Protein AF-A0A517YF59-F1 (afdb_monomer)

Nearest PDB structures (foldseek):
  2cp2-assembly1_A  TM=5.820E-01  e=1.078E+00  Homo sapiens
  6bu6-assembly4_D  TM=3.571E-01  e=5.166E+00  Homo sapiens

Foldseek 3Di:
DDDDLQDDDPDDFAEDDDDQQDWDQALLPGTFGFHAWAPFQHTFTWTDDPPDIGTRHDDRNVVCLAAAGLNNNCRGRVDDSVNSVSSCVSVVHDDHNNNVVNVVVD

Sequence (106 aa):
MPVDPTKLRFGPYQSPCFKIGQKVDCEARGEVTIFRISDGRIPWPVGKKGSALSLVLTGDLARSVRQEAVPAIKHWWGVGTSAVWKWRRALGVEDTEGNRLIRVEH

Secondary structure (DSSP, 8-state):
----TTS--S----PPP--TT-EEEETTTEEEEEEEE--SSS--EEEEETTEEEE---HHHHHHHHHS-HHHHHHHH---HHHHHHHHHHTT-S--HHHHHHHHT-

Mean predicted aligned error: 6.02 Å

Radius of gyration: 13.82 Å; Cα contacts (8 Å, |Δi|>4): 179; chains: 1; bounding box: 36×26×39 Å

pLDDT: mean 83.08, std 7.55, range [50.62, 90.81]

Organism: NCBI:txid2528021

Solvent-accessible surface area (backbone atoms only — not comparable to full-atom values): 6128 Å² total; per-residue (Å²): 125,90,77,66,60,55,59,77,84,89,63,90,74,64,67,76,94,81,55,77,70,40,74,43,70,14,74,67,72,43,73,23,32,24,68,47,70,40,93,17,82,48,54,37,54,22,18,35,53,89,91,48,74,44,74,50,38,41,72,48,57,44,54,41,64,57,39,43,22,70,57,16,52,28,63,38,50,61,45,57,70,70,56,53,52,53,44,23,60,52,70,71,45,88,75,28,63,36,46,49,54,58,58,75,68,104

Structure (mmCIF, N/CA/C/O backbone):
data_AF-A0A517YF59-F1
#
_entry.id   AF-A0A517YF59-F1
#
loop_
_atom_site.group_PDB
_atom_site.id
_atom_site.type_symbol
_atom_site.label_atom_id
_atom_site.label_alt_id
_atom_site.label_comp_id
_atom_site.label_asym_id
_atom_site.label_entity_id
_atom_site.label_seq_id
_atom_site.pdbx_PDB_ins_code
_atom_site.Cartn_x
_atom_site.Cartn_y
_atom_site.Cartn_z
_atom_site.occupancy
_atom_site.B_iso_or_equiv
_atom_site.auth_seq_id
_atom_site.auth_comp_id
_atom_site.auth_asym_id
_atom_site.auth_atom_id
_atom_site.pdbx_PDB_model_num
ATOM 1 N N . MET A 1 1 ? 20.453 3.368 -23.413 1.00 51.97 1 MET A N 1
ATOM 2 C CA . MET A 1 1 ? 19.811 4.516 -22.730 1.00 51.97 1 MET A CA 1
ATOM 3 C C . MET A 1 1 ? 19.682 4.136 -21.262 1.00 51.97 1 MET A C 1
ATOM 5 O O . MET A 1 1 ? 19.418 2.964 -21.031 1.00 51.97 1 MET A O 1
ATOM 9 N N . PRO A 1 2 ? 19.933 5.022 -20.282 1.00 59.50 2 PRO A N 1
ATOM 10 C CA . PRO A 1 2 ? 19.741 4.661 -18.881 1.00 59.50 2 PRO A CA 1
ATOM 11 C C . PRO A 1 2 ? 18.263 4.343 -18.647 1.00 59.50 2 PRO A C 1
ATOM 13 O O . PRO A 1 2 ? 17.385 5.104 -19.045 1.00 59.50 2 PRO A O 1
ATOM 16 N N . VAL A 1 3 ? 18.000 3.185 -18.057 1.00 68.25 3 VAL A N 1
ATOM 17 C CA . VAL A 1 3 ? 16.645 2.731 -17.753 1.00 68.25 3 VAL A CA 1
ATOM 18 C C . VAL A 1 3 ? 16.168 3.523 -16.549 1.00 68.25 3 VAL A C 1
ATOM 20 O O . VAL A 1 3 ? 16.863 3.567 -15.538 1.00 68.25 3 VAL A O 1
ATOM 23 N N . ASP A 1 4 ? 15.003 4.158 -16.624 1.00 78.50 4 ASP A N 1
ATOM 24 C CA . ASP A 1 4 ? 14.415 4.824 -15.463 1.00 78.50 4 ASP A CA 1
ATOM 25 C C . ASP A 1 4 ? 13.653 3.782 -14.627 1.00 78.50 4 ASP A C 1
ATOM 27 O O . ASP A 1 4 ? 12.542 3.378 -14.997 1.00 78.50 4 ASP A O 1
ATOM 31 N N . PRO A 1 5 ? 14.186 3.314 -13.481 1.00 79.06 5 PRO A N 1
ATOM 32 C CA . PRO A 1 5 ? 13.516 2.291 -12.680 1.00 79.06 5 PRO A CA 1
ATOM 33 C C . PRO A 1 5 ? 12.257 2.832 -11.982 1.00 79.06 5 PRO A C 1
ATOM 35 O O . PRO A 1 5 ? 11.456 2.061 -11.457 1.00 79.06 5 PRO A O 1
ATOM 38 N N . THR A 1 6 ? 12.081 4.156 -11.949 1.00 81.69 6 THR A N 1
ATOM 39 C CA . THR A 1 6 ? 10.952 4.844 -11.314 1.00 81.69 6 THR A CA 1
ATOM 40 C C . THR A 1 6 ? 9.795 5.131 -12.272 1.00 81.69 6 THR A C 1
ATOM 42 O O . THR A 1 6 ? 8.736 5.581 -11.829 1.00 81.69 6 THR A O 1
ATOM 45 N N . LYS A 1 7 ? 9.973 4.889 -13.575 1.00 83.62 7 LYS A N 1
ATOM 46 C CA . LYS A 1 7 ? 8.953 5.137 -14.595 1.00 83.62 7 LYS A CA 1
ATOM 47 C C . LYS A 1 7 ? 7.868 4.060 -14.539 1.00 83.62 7 LYS A C 1
ATOM 49 O O . LYS A 1 7 ? 8.182 2.872 -14.579 1.00 83.62 7 LYS A O 1
ATOM 54 N N . LEU A 1 8 ? 6.605 4.492 -14.477 1.00 82.94 8 LEU A N 1
ATOM 55 C CA . LEU A 1 8 ? 5.444 3.603 -14.584 1.00 82.94 8 LEU A CA 1
ATOM 56 C C . LEU A 1 8 ? 5.322 3.118 -16.028 1.00 82.94 8 LEU A C 1
ATOM 58 O O . LEU A 1 8 ? 5.378 3.929 -16.956 1.00 82.94 8 LEU A O 1
ATOM 62 N N . ARG A 1 9 ? 5.180 1.806 -16.218 1.00 80.94 9 ARG A N 1
ATOM 63 C CA . ARG A 1 9 ? 5.161 1.168 -17.545 1.00 80.94 9 ARG A CA 1
ATOM 64 C C . ARG A 1 9 ? 3.772 0.654 -17.938 1.00 80.94 9 ARG A C 1
ATOM 66 O O . ARG A 1 9 ? 3.484 0.581 -19.126 1.00 80.94 9 ARG A O 1
ATOM 73 N N . PHE A 1 10 ? 2.907 0.347 -16.972 1.00 79.50 10 PHE A N 1
ATOM 74 C CA . PHE A 1 10 ? 1.644 -0.370 -17.190 1.00 79.50 10 PHE A CA 1
ATOM 75 C C . PHE A 1 10 ? 0.382 0.487 -17.045 1.00 79.50 10 PHE A C 1
ATOM 77 O O . PHE A 1 10 ? -0.721 -0.014 -17.260 1.00 79.50 10 PHE A O 1
ATOM 84 N N . GLY A 1 11 ? 0.502 1.780 -16.741 1.00 67.94 11 GLY A N 1
ATOM 85 C CA . GLY A 1 11 ? -0.612 2.701 -16.955 1.00 67.94 11 GLY A CA 1
ATOM 86 C C . GLY A 1 11 ? -0.597 3.968 -16.108 1.00 67.94 11 GLY A C 1
ATOM 87 O O . GLY A 1 11 ? 0.252 4.140 -15.230 1.00 67.94 11 GLY A O 1
ATOM 88 N N . PRO A 1 12 ? -1.569 4.863 -16.352 1.00 78.31 12 PRO A N 1
ATOM 89 C CA . PRO A 1 12 ? -1.961 5.848 -15.364 1.00 78.31 12 PRO A CA 1
ATOM 90 C C . PRO A 1 12 ? -2.695 5.131 -14.225 1.00 78.31 12 PRO A C 1
ATOM 92 O O . PRO A 1 12 ? -3.651 4.389 -14.449 1.00 78.31 12 PRO A O 1
ATOM 95 N N . TYR A 1 13 ? -2.247 5.355 -12.995 1.00 83.38 13 TYR A N 1
ATOM 96 C CA . TYR A 1 13 ? -2.918 4.854 -11.801 1.00 83.38 13 TYR A CA 1
ATOM 97 C C . TYR A 1 13 ? -3.721 5.985 -11.183 1.00 83.38 13 TYR A C 1
ATOM 99 O O . TYR A 1 13 ? -3.178 7.059 -10.919 1.00 83.38 13 TYR A O 1
ATOM 107 N N . GLN A 1 14 ? -5.010 5.747 -10.953 1.00 78.94 14 GLN A N 1
ATOM 108 C CA . GLN A 1 14 ? -5.893 6.735 -10.352 1.00 78.94 14 GLN A CA 1
ATOM 109 C C . GLN A 1 14 ? -6.238 6.356 -8.921 1.00 78.94 14 GLN A C 1
ATOM 111 O O . GLN A 1 14 ? -6.492 5.199 -8.589 1.00 78.94 14 GLN A O 1
ATOM 116 N N . SER A 1 15 ? -6.248 7.368 -8.063 1.00 77.19 15 SER A N 1
ATOM 117 C CA . SER A 1 15 ? -6.720 7.242 -6.695 1.00 77.19 15 SER A CA 1
ATOM 118 C C . SER A 1 15 ? -8.219 6.920 -6.708 1.00 77.19 15 SER A C 1
ATOM 120 O O . SER A 1 15 ? -8.982 7.670 -7.321 1.00 77.19 15 SER A O 1
ATOM 122 N N . PRO A 1 16 ? -8.674 5.843 -6.045 1.00 77.56 16 PRO A N 1
ATOM 123 C CA . PRO A 1 16 ? -10.094 5.538 -5.956 1.00 77.56 16 PRO A CA 1
ATOM 124 C C . PRO A 1 16 ? -10.827 6.644 -5.191 1.00 77.56 16 PRO A C 1
ATOM 126 O O . PRO A 1 16 ? -10.232 7.352 -4.380 1.00 77.56 16 PRO A O 1
ATOM 129 N N . CYS A 1 17 ? -12.133 6.787 -5.404 1.00 77.88 17 CYS A N 1
ATOM 130 C CA . CYS A 1 17 ? -12.950 7.657 -4.563 1.00 77.88 17 CYS A CA 1
ATOM 131 C C . CYS A 1 17 ? -13.167 6.990 -3.199 1.00 77.88 17 CYS A C 1
ATOM 133 O O . CYS A 1 17 ? -13.747 5.909 -3.118 1.00 77.88 17 CYS A O 1
ATOM 135 N N . PHE A 1 18 ? -12.729 7.636 -2.120 1.00 80.88 18 PHE A N 1
ATOM 136 C CA . PHE A 1 18 ? -12.913 7.142 -0.756 1.00 80.88 18 PHE A CA 1
ATOM 137 C C . PHE A 1 18 ? -13.264 8.269 0.213 1.00 80.88 18 PHE A C 1
ATOM 139 O O . PHE A 1 18 ? -12.945 9.436 -0.015 1.00 80.88 18 PHE A O 1
ATOM 146 N N . LYS A 1 19 ? -13.899 7.904 1.331 1.00 82.69 19 LYS A N 1
ATOM 147 C CA . LYS A 1 19 ? -14.187 8.816 2.443 1.00 82.69 19 LYS A CA 1
ATOM 148 C C . LYS A 1 19 ? -13.328 8.471 3.655 1.00 82.69 19 LYS A C 1
ATOM 150 O O . LYS A 1 19 ? -13.133 7.301 3.982 1.00 82.69 19 LYS A O 1
ATOM 155 N N . ILE A 1 20 ? -12.829 9.492 4.347 1.00 86.81 20 ILE A N 1
ATOM 156 C CA . ILE A 1 20 ? -12.158 9.305 5.639 1.00 86.81 20 ILE A CA 1
ATOM 157 C C . ILE A 1 20 ? -13.189 8.756 6.638 1.00 86.81 20 ILE A C 1
ATOM 159 O O . ILE A 1 20 ? -14.317 9.238 6.696 1.00 86.81 20 ILE A O 1
ATOM 163 N N . GLY A 1 21 ? -12.820 7.716 7.385 1.00 85.75 21 GLY A N 1
ATOM 164 C CA . GLY A 1 21 ? -13.698 6.968 8.288 1.00 85.75 21 GLY A CA 1
ATOM 165 C C . GLY A 1 21 ? -14.420 5.782 7.640 1.00 85.75 21 GLY A C 1
ATOM 166 O O . GLY A 1 21 ? -15.002 4.967 8.353 1.00 85.75 21 GLY A O 1
ATOM 167 N N . GLN A 1 22 ? -14.357 5.630 6.313 1.00 88.25 22 GLN A N 1
ATOM 168 C CA . GLN A 1 22 ? -14.943 4.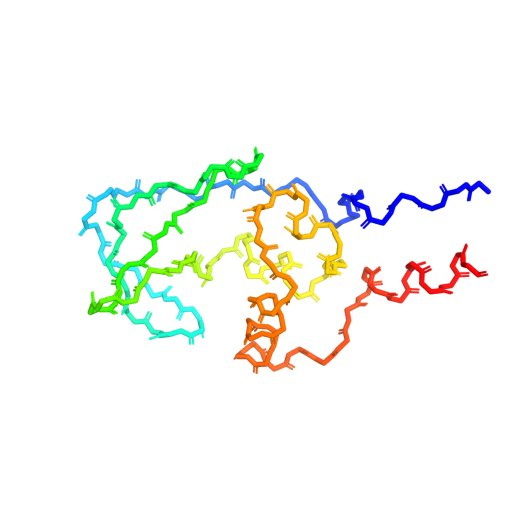482 5.625 1.00 88.25 22 GLN A CA 1
ATOM 169 C C . GLN A 1 22 ? -14.122 3.214 5.881 1.00 88.25 22 GLN A C 1
ATOM 171 O O . GLN A 1 22 ? -12.890 3.233 5.832 1.00 88.25 22 GLN A O 1
ATOM 176 N N . LYS A 1 23 ? -14.813 2.099 6.118 1.00 87.75 23 LYS A N 1
ATOM 177 C CA . LYS A 1 23 ? -14.206 0.769 6.139 1.00 87.75 23 LYS A CA 1
ATOM 178 C C . LYS A 1 23 ? -14.059 0.259 4.713 1.00 87.75 23 LYS A C 1
ATOM 180 O O . LYS A 1 23 ? -15.018 0.279 3.944 1.00 87.75 23 LYS A O 1
ATOM 185 N N . VAL A 1 24 ? -12.857 -0.172 4.368 1.00 87.19 24 VAL A N 1
ATOM 186 C CA . VAL A 1 24 ? -12.534 -0.749 3.065 1.00 87.19 24 VAL A CA 1
ATOM 187 C C . VAL A 1 24 ? -11.798 -2.057 3.266 1.00 87.19 24 VAL A C 1
ATOM 189 O O . VAL A 1 24 ? -11.044 -2.213 4.229 1.00 87.19 24 VAL A O 1
ATOM 192 N N . ASP A 1 25 ? -12.016 -2.994 2.355 1.00 84.25 25 ASP A N 1
ATOM 193 C CA . ASP A 1 25 ? -11.259 -4.233 2.350 1.00 84.25 25 ASP A CA 1
ATOM 194 C C . ASP A 1 25 ? -9.885 -3.998 1.708 1.00 84.25 25 ASP A C 1
ATOM 196 O O . ASP A 1 25 ? -9.764 -3.453 0.609 1.00 84.25 25 ASP A O 1
ATOM 200 N N . CYS A 1 26 ? -8.837 -4.332 2.453 1.00 83.56 26 CYS A N 1
ATOM 201 C CA . CYS A 1 26 ? -7.455 -4.282 2.009 1.00 83.56 26 CYS A CA 1
ATOM 202 C C . CYS A 1 26 ? -7.008 -5.701 1.682 1.00 83.56 26 CYS A C 1
ATOM 204 O O . CYS A 1 26 ? -6.907 -6.523 2.590 1.00 83.56 26 CYS A O 1
ATOM 206 N N . GLU A 1 27 ? -6.604 -5.964 0.441 1.00 82.12 27 GLU A N 1
ATOM 207 C CA . GLU A 1 27 ? -6.195 -7.309 0.004 1.00 82.12 27 GLU A CA 1
ATOM 208 C C . GLU A 1 27 ? -5.062 -7.904 0.864 1.00 82.12 27 GLU A C 1
ATOM 210 O O . GLU A 1 27 ? -4.946 -9.116 1.001 1.00 82.12 27 GLU A O 1
ATOM 215 N N . ALA A 1 28 ? -4.239 -7.064 1.503 1.00 79.44 28 ALA A N 1
ATOM 216 C CA . ALA A 1 28 ? -3.165 -7.527 2.382 1.00 79.44 28 ALA A CA 1
ATOM 217 C C . ALA A 1 28 ? -3.555 -7.727 3.856 1.00 79.44 28 ALA A C 1
ATOM 219 O O . ALA A 1 28 ? -2.799 -8.355 4.599 1.00 79.44 28 ALA A O 1
ATOM 220 N N . ARG A 1 29 ? -4.648 -7.121 4.336 1.00 76.38 29 ARG A N 1
ATOM 221 C CA . ARG A 1 29 ? -4.985 -7.081 5.777 1.00 76.38 29 ARG A CA 1
ATOM 222 C C . ARG A 1 29 ? -6.465 -7.312 6.095 1.00 76.38 29 ARG A C 1
ATOM 224 O O . ARG A 1 29 ? -6.800 -7.327 7.283 1.00 76.38 29 ARG A O 1
ATOM 231 N N . GLY A 1 30 ? -7.323 -7.489 5.099 1.00 83.88 30 GLY A N 1
ATOM 232 C CA . GLY A 1 30 ? -8.780 -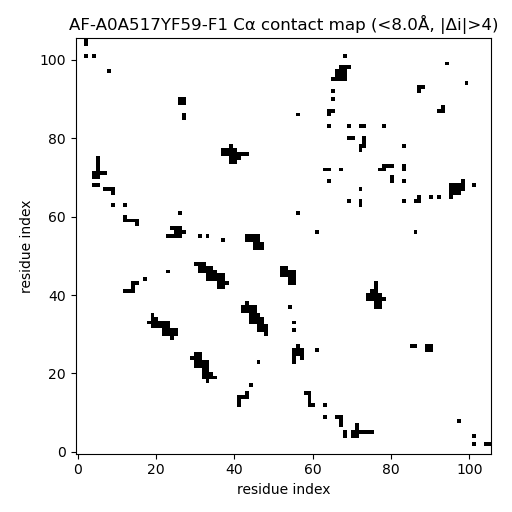7.487 5.225 1.00 83.88 30 GLY A CA 1
ATOM 233 C C . GLY A 1 30 ? -9.328 -6.096 5.552 1.00 83.88 30 GLY A C 1
ATOM 234 O O . GLY A 1 30 ? -8.739 -5.084 5.174 1.00 83.88 30 GLY A O 1
ATOM 235 N N . GLU A 1 31 ? -10.411 -6.035 6.324 1.00 87.00 31 GLU A N 1
ATOM 236 C CA . GLU A 1 31 ? -11.081 -4.781 6.691 1.00 87.00 31 GLU A CA 1
ATOM 237 C C . GLU A 1 31 ? -10.156 -3.794 7.437 1.00 87.00 31 GLU A C 1
ATOM 239 O O . GLU A 1 31 ? -9.592 -4.097 8.498 1.00 87.00 31 GLU A O 1
ATOM 244 N N . VAL A 1 32 ? -10.019 -2.584 6.885 1.00 88.69 32 VAL A N 1
ATOM 245 C CA . VAL A 1 32 ? -9.294 -1.452 7.476 1.00 88.69 32 VAL A CA 1
ATOM 246 C C . VAL A 1 32 ? -10.115 -0.168 7.370 1.00 88.69 32 VAL A C 1
ATOM 248 O O . VAL A 1 32 ? -10.803 0.069 6.379 1.00 88.69 32 VAL A O 1
ATOM 251 N N . THR A 1 33 ? -10.019 0.703 8.374 1.00 90.81 33 THR A N 1
ATOM 252 C CA . THR A 1 33 ? -10.708 2.002 8.353 1.00 90.81 33 THR A CA 1
ATOM 253 C C . THR A 1 33 ? -9.793 3.061 7.760 1.00 90.81 33 THR A C 1
ATOM 255 O O . THR A 1 33 ? -8.675 3.250 8.242 1.00 90.81 33 THR A O 1
ATOM 258 N N . ILE A 1 34 ? -10.246 3.780 6.736 1.00 90.19 34 ILE 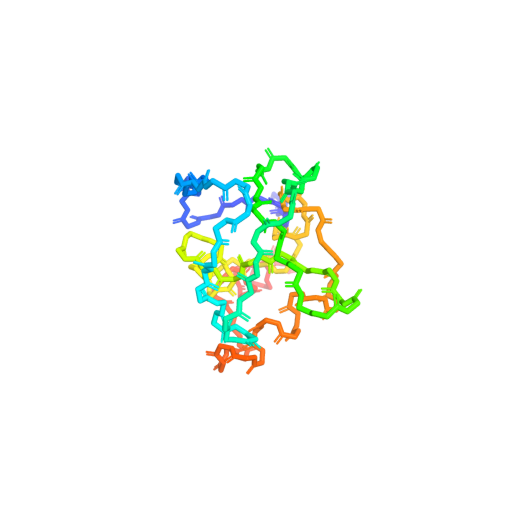A N 1
ATOM 259 C CA . ILE A 1 34 ? -9.478 4.872 6.132 1.00 90.19 34 ILE A CA 1
ATOM 260 C C . ILE A 1 34 ? -9.324 5.995 7.152 1.00 90.19 34 ILE A C 1
ATOM 262 O O . ILE A 1 34 ? -10.307 6.558 7.620 1.00 90.19 34 ILE A O 1
ATOM 266 N N . PHE A 1 35 ? -8.084 6.330 7.491 1.00 88.62 35 PHE A N 1
ATOM 267 C CA . PHE A 1 35 ? -7.774 7.364 8.476 1.00 88.62 35 PHE A CA 1
ATOM 268 C C . PHE A 1 35 ? -7.276 8.654 7.823 1.00 88.62 35 PHE A C 1
ATOM 270 O O . PHE A 1 35 ? -7.673 9.744 8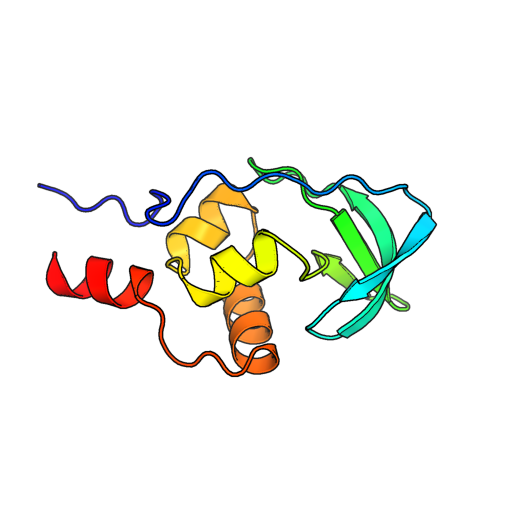.219 1.00 88.62 35 PHE A O 1
ATOM 277 N N . ARG A 1 36 ? -6.404 8.538 6.818 1.00 87.50 36 ARG A N 1
ATOM 278 C CA . ARG A 1 36 ? -5.812 9.684 6.115 1.00 87.50 36 ARG A CA 1
ATOM 279 C C . ARG A 1 36 ? -5.408 9.312 4.697 1.00 87.50 36 ARG A C 1
ATOM 281 O O . ARG A 1 36 ? -5.509 8.154 4.306 1.00 87.50 36 ARG A O 1
ATOM 288 N N . ILE A 1 37 ? -4.885 10.285 3.964 1.00 87.69 37 ILE A N 1
ATOM 289 C CA . ILE A 1 37 ? -4.250 10.089 2.660 1.00 87.69 37 ILE A CA 1
ATOM 290 C C . ILE A 1 37 ? -2.725 10.063 2.853 1.00 87.69 37 ILE A C 1
ATOM 292 O O . ILE A 1 37 ? -2.187 10.707 3.765 1.00 87.69 37 ILE A O 1
ATOM 296 N N . SER A 1 38 ? -2.045 9.245 2.053 1.00 85.94 38 SER A N 1
ATOM 297 C CA . SER A 1 38 ? -0.586 9.190 1.971 1.00 85.94 38 SER A CA 1
ATOM 298 C C . SER A 1 38 ? -0.054 10.415 1.235 1.00 85.94 38 SER A C 1
ATOM 300 O O . SER A 1 38 ? -0.668 10.871 0.277 1.00 85.94 38 SER A O 1
ATOM 302 N N . ASP A 1 39 ? 1.118 10.885 1.645 1.00 79.31 39 ASP A N 1
ATOM 303 C CA . ASP A 1 39 ? 1.827 12.026 1.044 1.00 79.31 39 ASP A CA 1
ATOM 304 C C . ASP A 1 39 ? 2.610 11.645 -0.234 1.00 79.31 39 ASP A C 1
ATOM 306 O O . ASP A 1 39 ? 3.498 12.354 -0.691 1.00 79.31 39 ASP A O 1
ATOM 310 N N . GLY A 1 40 ? 2.332 10.468 -0.804 1.00 81.44 40 GLY A N 1
ATOM 311 C CA . GLY A 1 40 ? 2.948 10.043 -2.058 1.00 81.44 40 GLY A CA 1
ATOM 312 C C . GLY A 1 40 ? 2.524 10.932 -3.229 1.00 81.44 40 GLY A C 1
ATOM 313 O O . GLY A 1 40 ? 1.460 11.548 -3.205 1.00 81.44 40 GLY A O 1
ATOM 314 N N . ARG A 1 41 ? 3.327 10.936 -4.302 1.00 85.31 41 ARG A N 1
ATOM 315 C CA . ARG A 1 41 ? 3.004 11.632 -5.565 1.00 85.31 41 ARG A CA 1
ATOM 316 C C . ARG A 1 41 ? 1.635 11.230 -6.109 1.00 85.31 41 ARG A C 1
ATOM 318 O O . ARG A 1 41 ? 0.945 12.053 -6.700 1.00 85.31 41 ARG A O 1
ATOM 325 N N . ILE A 1 42 ? 1.262 9.966 -5.907 1.00 85.06 42 ILE A N 1
ATOM 326 C CA . ILE A 1 42 ? -0.101 9.483 -6.105 1.00 85.06 42 ILE A CA 1
ATOM 327 C C . ILE A 1 42 ? -0.767 9.413 -4.727 1.00 85.06 42 ILE A C 1
ATOM 329 O O . ILE A 1 42 ? -0.391 8.555 -3.915 1.00 85.06 42 ILE A O 1
ATOM 333 N N . PRO A 1 43 ? -1.753 10.283 -4.443 1.00 84.00 43 PRO A N 1
ATOM 334 C CA . PRO A 1 43 ? -2.436 10.277 -3.162 1.00 84.00 43 PRO A CA 1
ATOM 335 C C . PRO A 1 43 ? -3.184 8.956 -3.001 1.00 84.00 43 PRO A C 1
ATOM 337 O O . PRO A 1 43 ? -3.943 8.544 -3.877 1.00 84.00 43 PRO A O 1
ATOM 340 N N . TRP A 1 44 ? -2.976 8.271 -1.880 1.00 88.50 44 TRP A N 1
ATOM 341 C CA . TRP A 1 44 ? -3.569 6.953 -1.657 1.00 88.50 44 TRP A CA 1
ATOM 342 C C . TRP A 1 44 ? -4.104 6.802 -0.236 1.00 88.50 44 TRP A C 1
ATOM 344 O O . TRP A 1 44 ? -3.458 7.284 0.698 1.00 88.50 44 TRP A O 1
ATOM 354 N N . PRO A 1 45 ? -5.256 6.144 -0.026 1.00 89.00 45 PRO A N 1
ATOM 355 C CA . PRO A 1 45 ? -5.829 6.010 1.302 1.00 89.00 45 PRO A CA 1
ATOM 356 C C . PRO A 1 45 ? -4.922 5.175 2.209 1.00 89.00 45 PRO A C 1
ATOM 358 O O . PRO A 1 45 ? -4.416 4.113 1.837 1.00 89.00 45 PRO A O 1
ATOM 361 N N . VAL A 1 46 ? -4.745 5.657 3.434 1.00 89.62 46 VAL A N 1
ATOM 362 C CA . VAL A 1 46 ? -4.054 4.977 4.527 1.00 89.62 46 VAL A CA 1
ATOM 363 C C . VAL A 1 46 ? -5.106 4.404 5.460 1.00 89.62 46 VAL A C 1
ATOM 365 O O . VAL A 1 46 ? -5.858 5.133 6.112 1.00 89.62 46 VAL A O 1
ATOM 368 N N . GLY A 1 47 ? -5.138 3.079 5.516 1.00 89.12 47 GLY A N 1
ATOM 369 C CA . GLY A 1 47 ? -5.973 2.310 6.415 1.00 89.12 47 GLY A CA 1
ATOM 370 C C . GLY A 1 47 ? -5.319 2.177 7.783 1.00 89.12 47 GLY A C 1
ATOM 371 O O . GLY A 1 47 ? -4.114 1.935 7.910 1.00 89.12 47 GLY A O 1
ATOM 372 N N . LYS A 1 48 ? -6.133 2.307 8.822 1.00 87.12 48 LYS A N 1
ATOM 373 C CA . LYS A 1 48 ? -5.778 2.019 10.205 1.00 87.12 48 LYS A CA 1
ATOM 374 C C . LYS A 1 48 ? -6.453 0.715 10.622 1.00 87.12 48 LYS A C 1
ATOM 376 O O . LYS A 1 48 ? -7.669 0.575 10.497 1.00 87.12 48 LYS A O 1
ATOM 381 N N . LYS A 1 49 ? -5.659 -0.229 11.136 1.00 84.56 49 LYS A N 1
ATOM 382 C CA . LYS A 1 49 ? -6.135 -1.466 11.774 1.00 84.56 49 LYS A CA 1
ATOM 383 C C . LYS A 1 49 ? -5.508 -1.560 13.163 1.00 84.56 49 LYS A C 1
ATOM 385 O O . LYS A 1 49 ? -4.311 -1.820 13.289 1.00 84.56 49 LYS A O 1
ATOM 390 N N . GLY A 1 50 ? -6.295 -1.276 14.200 1.00 83.75 50 GLY A N 1
ATOM 391 C CA . GLY A 1 50 ? -5.778 -1.105 15.562 1.00 83.75 50 GLY A CA 1
ATOM 392 C C . GLY A 1 50 ? -4.776 0.056 15.639 1.00 83.75 50 GLY A C 1
ATOM 393 O O . GLY A 1 50 ? -5.103 1.180 15.261 1.00 83.75 50 GLY A O 1
ATOM 394 N N . SER A 1 51 ? -3.549 -0.218 16.093 1.00 80.88 51 SER A N 1
ATOM 395 C CA . SER A 1 51 ? -2.458 0.774 16.152 1.00 80.88 51 SER A CA 1
ATOM 396 C C . SER A 1 51 ? -1.650 0.878 14.844 1.00 80.88 51 SER A C 1
ATOM 398 O O . SER A 1 51 ? -0.896 1.825 14.637 1.00 80.88 51 SER A O 1
ATOM 400 N N . ALA A 1 52 ? -1.813 -0.072 13.916 1.00 81.38 52 ALA A N 1
ATOM 401 C CA . ALA A 1 52 ? -1.019 -0.114 12.694 1.00 81.38 52 ALA A CA 1
ATOM 402 C C . ALA A 1 52 ? -1.636 0.745 11.576 1.00 81.38 52 ALA A C 1
ATOM 404 O O . ALA A 1 52 ? -2.787 0.544 11.184 1.00 81.38 52 ALA A O 1
ATOM 405 N N . LEU A 1 53 ? -0.830 1.649 11.013 1.00 83.38 53 LEU A N 1
ATOM 406 C CA . LEU A 1 53 ? -1.152 2.474 9.843 1.00 83.38 53 LEU A CA 1
ATOM 407 C C . LEU A 1 53 ? -0.451 1.910 8.606 1.00 83.38 53 LEU A C 1
ATOM 409 O O . LEU A 1 53 ? 0.745 1.613 8.644 1.00 83.38 53 LEU A O 1
ATOM 413 N N . SER A 1 54 ? -1.170 1.715 7.505 1.00 84.50 54 SER A N 1
ATOM 414 C CA . SER A 1 54 ? -0.591 1.260 6.232 1.00 84.50 54 SER A CA 1
ATOM 415 C C . SER A 1 54 ? -1.474 1.665 5.056 1.00 84.50 54 SER A C 1
ATOM 417 O O . SER A 1 54 ? -2.679 1.820 5.225 1.00 84.50 54 SER A O 1
ATOM 419 N N . LEU A 1 55 ? -0.895 1.832 3.863 1.00 87.56 55 LEU A N 1
ATOM 420 C CA . LEU A 1 55 ? -1.698 2.099 2.667 1.00 87.56 55 LEU A CA 1
ATOM 421 C C . LEU A 1 55 ? -2.664 0.935 2.416 1.00 87.56 55 LEU A C 1
ATOM 423 O O . LEU A 1 55 ? -2.306 -0.233 2.594 1.00 87.56 55 LEU A O 1
ATOM 427 N N . VAL A 1 56 ? -3.891 1.278 2.031 1.00 87.50 56 VAL A N 1
ATOM 428 C CA . VAL A 1 56 ? -4.921 0.307 1.668 1.00 87.50 56 VAL A CA 1
ATOM 429 C C . VAL A 1 56 ? -4.566 -0.284 0.312 1.00 87.50 56 VAL A C 1
ATOM 431 O O . VAL A 1 56 ? -4.559 0.426 -0.692 1.00 87.50 56 VAL A O 1
ATOM 434 N N . LEU A 1 57 ? -4.291 -1.583 0.277 1.00 87.25 57 LEU A N 1
ATOM 435 C CA . LEU A 1 57 ? -4.037 -2.312 -0.957 1.00 87.25 57 LEU A CA 1
ATOM 436 C C . LEU A 1 57 ? -5.379 -2.635 -1.623 1.00 87.25 57 LEU A C 1
ATOM 438 O O . LEU A 1 57 ? -6.066 -3.560 -1.204 1.00 87.25 57 LEU A O 1
ATOM 442 N N . THR A 1 58 ? -5.776 -1.812 -2.591 1.00 85.69 58 THR A N 1
ATOM 443 C CA . THR A 1 58 ? -7.038 -1.945 -3.332 1.00 85.69 58 THR A CA 1
ATOM 444 C C . THR A 1 58 ? -6.888 -1.354 -4.737 1.00 85.69 58 THR A C 1
ATOM 446 O O . THR A 1 58 ? -5.971 -0.561 -4.971 1.00 85.69 58 THR A O 1
ATOM 449 N N . GLY A 1 59 ? -7.766 -1.733 -5.669 1.00 85.62 59 GLY A N 1
ATOM 450 C CA . GLY A 1 59 ? -7.884 -1.140 -7.006 1.00 85.62 59 GLY A CA 1
ATOM 451 C C . GLY A 1 59 ? -6.552 -0.994 -7.750 1.00 85.62 59 GLY A C 1
ATOM 452 O O . GLY A 1 59 ? -5.805 -1.957 -7.939 1.00 85.62 59 GLY A O 1
ATOM 453 N N . ASP A 1 60 ? -6.243 0.236 -8.162 1.00 87.31 60 ASP A N 1
ATOM 454 C CA . ASP A 1 60 ? -5.046 0.556 -8.942 1.00 87.31 60 ASP A CA 1
ATOM 455 C C . ASP A 1 60 ? -3.719 0.329 -8.205 1.00 87.31 60 ASP A C 1
ATOM 457 O O . ASP A 1 60 ? -2.738 -0.035 -8.851 1.00 87.31 60 ASP A O 1
ATOM 461 N N . LEU A 1 61 ? -3.662 0.460 -6.872 1.00 87.19 61 LEU A N 1
ATOM 462 C CA . LEU A 1 61 ? -2.437 0.146 -6.124 1.00 87.19 61 LEU A CA 1
ATOM 463 C C . LEU A 1 61 ? -2.165 -1.361 -6.118 1.00 87.19 61 LEU A C 1
ATOM 465 O O . LEU A 1 61 ? -1.024 -1.784 -6.271 1.00 87.19 61 LEU A O 1
ATOM 469 N N . ALA A 1 62 ? -3.192 -2.193 -5.967 1.00 88.19 62 ALA A N 1
ATOM 470 C CA . ALA A 1 62 ? -3.000 -3.637 -6.063 1.00 88.19 62 ALA A CA 1
ATOM 471 C C . ALA A 1 62 ? -2.563 -4.044 -7.476 1.00 88.19 62 ALA A C 1
ATOM 473 O O . ALA A 1 62 ? -1.649 -4.855 -7.645 1.00 88.19 62 ALA A O 1
ATOM 474 N N . ARG A 1 63 ? -3.155 -3.415 -8.500 1.00 87.94 63 ARG A N 1
ATOM 475 C CA . ARG A 1 63 ? -2.762 -3.598 -9.900 1.00 87.94 63 ARG A CA 1
ATOM 476 C C . ARG A 1 63 ? -1.312 -3.181 -10.149 1.00 87.94 63 ARG A C 1
ATOM 478 O O . ARG A 1 63 ? -0.586 -3.925 -10.807 1.00 87.94 63 ARG A O 1
ATOM 485 N N . SER A 1 64 ? -0.875 -2.044 -9.603 1.00 88.88 64 SER A N 1
ATOM 486 C CA . SER A 1 64 ? 0.510 -1.586 -9.739 1.00 88.88 64 SER A CA 1
ATOM 487 C C . SER A 1 64 ? 1.476 -2.542 -9.045 1.00 88.88 64 SER A C 1
ATOM 489 O O . SER A 1 64 ? 2.461 -2.944 -9.648 1.00 88.88 64 SER A O 1
ATOM 491 N N . VAL A 1 65 ? 1.166 -3.036 -7.844 1.00 88.94 65 VAL A N 1
ATOM 492 C CA . VAL A 1 65 ? 2.027 -3.999 -7.133 1.00 88.94 65 VAL A CA 1
ATOM 493 C C . VAL A 1 65 ? 2.225 -5.312 -7.901 1.00 88.94 65 VAL A C 1
ATOM 495 O O . VAL A 1 65 ? 3.300 -5.909 -7.795 1.00 88.94 65 VAL A O 1
ATOM 498 N N . ARG A 1 66 ? 1.229 -5.737 -8.690 1.00 88.00 66 ARG A N 1
ATOM 499 C CA . ARG A 1 66 ? 1.278 -6.952 -9.525 1.00 88.00 66 ARG A CA 1
ATOM 500 C C . ARG A 1 66 ? 2.096 -6.786 -10.811 1.00 88.00 66 ARG A C 1
ATOM 502 O O . ARG A 1 66 ? 2.629 -7.772 -11.305 1.00 88.00 66 ARG A O 1
ATOM 509 N N . GLN A 1 67 ? 2.190 -5.577 -11.362 1.00 87.69 67 GLN A N 1
ATOM 510 C CA . GLN A 1 67 ? 2.771 -5.349 -12.696 1.00 87.69 67 GLN A CA 1
ATOM 511 C C . GLN A 1 67 ? 4.058 -4.520 -12.653 1.00 87.69 67 GLN A C 1
ATOM 513 O O . GLN A 1 67 ? 5.024 -4.823 -13.349 1.00 87.69 67 GLN A O 1
ATOM 518 N N . GLU A 1 68 ? 4.109 -3.506 -11.796 1.00 87.81 68 GLU A N 1
ATOM 519 C CA . GLU A 1 68 ? 5.196 -2.535 -11.728 1.00 87.81 68 GLU A CA 1
ATOM 520 C C . GLU A 1 68 ? 6.413 -3.052 -10.964 1.00 87.81 68 GLU A C 1
ATOM 522 O O . GLU A 1 68 ? 6.383 -4.017 -10.185 1.00 87.81 68 GLU A O 1
ATOM 527 N N . ALA A 1 69 ? 7.524 -2.356 -11.176 1.00 87.12 69 ALA A N 1
ATOM 528 C CA . ALA A 1 69 ? 8.740 -2.562 -10.420 1.00 87.12 69 ALA A CA 1
ATOM 529 C C . ALA A 1 69 ? 8.649 -1.948 -9.014 1.00 87.12 69 ALA A C 1
ATOM 531 O O . ALA A 1 69 ? 8.036 -0.902 -8.795 1.00 87.12 69 ALA A O 1
ATOM 532 N N . VAL A 1 70 ? 9.350 -2.560 -8.057 1.00 89.06 70 VAL A N 1
ATOM 533 C CA . VAL A 1 70 ? 9.516 -2.030 -6.692 1.00 89.06 70 VA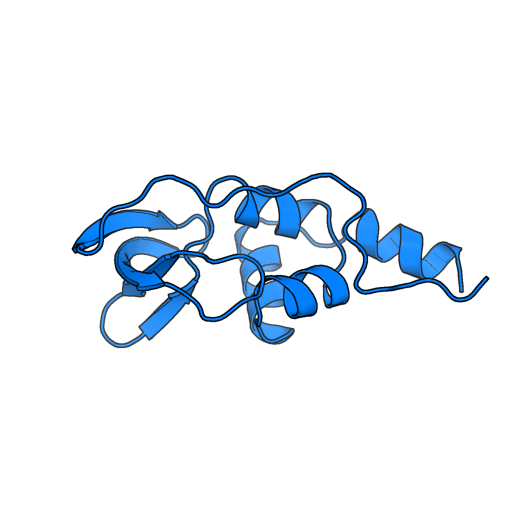L A CA 1
ATOM 534 C C . VAL A 1 70 ? 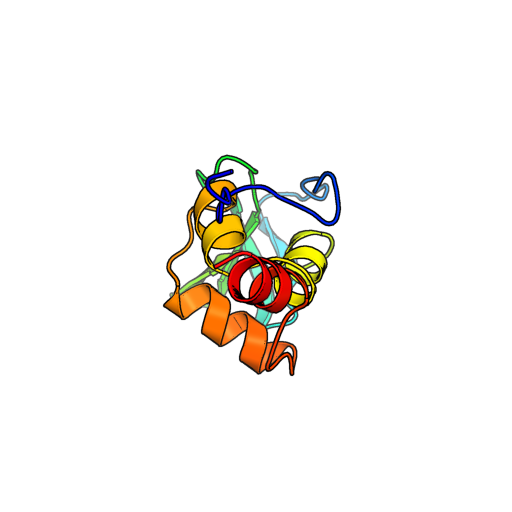9.982 -0.560 -6.661 1.00 89.06 70 VAL A C 1
ATOM 536 O O . VAL A 1 70 ? 9.363 0.224 -5.935 1.00 89.06 70 VAL A O 1
ATOM 539 N N . PRO A 1 71 ? 11.027 -0.142 -7.410 1.00 88.25 71 PRO A N 1
ATOM 540 C CA . PRO A 1 71 ? 11.470 1.256 -7.426 1.00 88.25 71 PRO A CA 1
ATOM 541 C C . PRO A 1 71 ? 10.406 2.245 -7.921 1.00 88.25 71 PRO A C 1
ATOM 543 O O . PRO A 1 71 ? 10.289 3.326 -7.343 1.00 88.25 71 PRO A O 1
ATOM 546 N N . ALA A 1 72 ? 9.591 1.875 -8.914 1.00 88.88 72 ALA A N 1
ATOM 547 C CA . ALA A 1 72 ? 8.471 2.694 -9.374 1.00 88.88 72 ALA A CA 1
ATOM 548 C C . ALA A 1 72 ? 7.425 2.870 -8.267 1.00 88.88 72 ALA A C 1
ATOM 550 O O . ALA A 1 72 ? 7.096 3.995 -7.894 1.00 88.88 72 ALA A O 1
ATOM 551 N N . ILE A 1 73 ? 6.981 1.776 -7.644 1.00 88.75 73 ILE A N 1
ATOM 552 C CA . ILE A 1 73 ? 5.972 1.832 -6.575 1.00 88.75 73 ILE A CA 1
ATOM 553 C C . ILE A 1 73 ? 6.456 2.698 -5.402 1.00 88.75 73 ILE A C 1
ATOM 555 O O . ILE A 1 73 ? 5.716 3.548 -4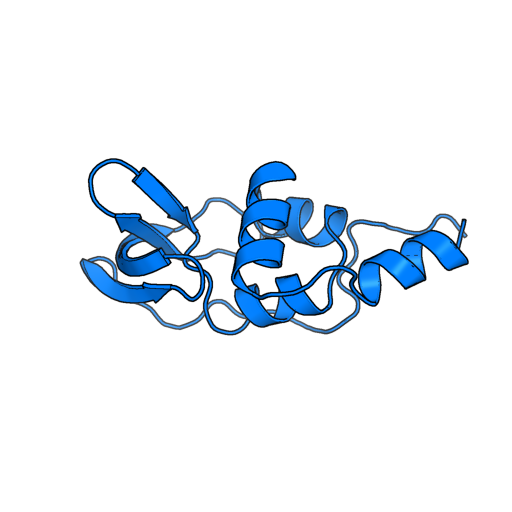.903 1.00 88.75 73 ILE A O 1
ATOM 559 N N . LYS A 1 74 ? 7.721 2.538 -4.9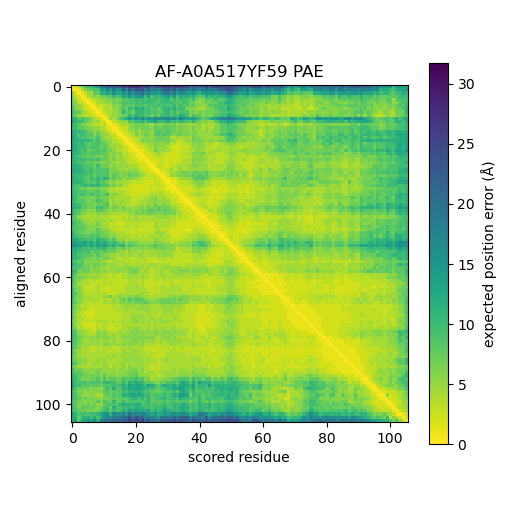96 1.00 90.25 74 LYS A N 1
ATOM 560 C CA . LYS A 1 74 ? 8.344 3.353 -3.944 1.00 90.25 74 LYS A CA 1
ATOM 561 C C . LYS A 1 74 ? 8.327 4.842 -4.288 1.00 90.25 74 LYS A C 1
ATOM 563 O O . LYS A 1 74 ? 8.007 5.659 -3.430 1.00 90.25 74 LYS A O 1
ATOM 568 N N . HIS A 1 75 ? 8.673 5.187 -5.523 1.00 88.00 75 HIS A N 1
ATOM 569 C CA . HIS A 1 75 ? 8.775 6.571 -5.969 1.00 88.00 75 HIS A CA 1
ATOM 570 C C . HIS A 1 75 ? 7.415 7.279 -6.045 1.00 88.00 75 HIS A C 1
ATOM 572 O O . HIS A 1 75 ? 7.300 8.433 -5.636 1.00 88.00 75 HIS A O 1
ATOM 578 N N . TRP A 1 76 ? 6.384 6.589 -6.538 1.00 88.81 76 TRP A N 1
ATOM 579 C CA . TRP A 1 76 ? 5.064 7.183 -6.760 1.00 88.81 76 TRP A CA 1
ATOM 580 C C . TRP A 1 76 ? 4.173 7.172 -5.517 1.00 88.81 76 TRP A C 1
ATOM 582 O O . TRP A 1 76 ? 3.541 8.182 -5.218 1.00 88.81 76 TRP A O 1
ATOM 592 N N . TRP A 1 77 ? 4.157 6.082 -4.747 1.00 87.38 77 TRP A N 1
ATOM 593 C CA . TRP A 1 77 ? 3.323 5.973 -3.541 1.00 87.38 77 TRP A CA 1
ATOM 594 C C . TRP A 1 77 ? 4.052 6.340 -2.244 1.00 87.38 77 TRP A C 1
ATOM 596 O O . TRP A 1 77 ? 3.423 6.384 -1.186 1.00 87.38 77 TRP A O 1
ATOM 606 N N . GLY A 1 78 ? 5.359 6.618 -2.305 1.00 86.81 78 GLY A N 1
ATOM 607 C CA . GLY A 1 78 ? 6.144 7.063 -1.149 1.00 86.81 78 GLY A CA 1
ATOM 608 C C . GLY A 1 78 ? 6.344 5.978 -0.088 1.00 86.81 78 GLY A C 1
ATOM 609 O O . GLY A 1 78 ? 6.414 6.276 1.101 1.00 86.81 78 GLY A O 1
ATOM 610 N N . VAL A 1 79 ? 6.400 4.706 -0.492 1.00 87.88 79 VAL A N 1
ATOM 611 C CA . VAL A 1 79 ? 6.481 3.562 0.432 1.00 87.88 79 VAL A CA 1
ATOM 612 C C . VAL A 1 79 ? 7.841 2.878 0.425 1.00 87.88 79 VAL A C 1
ATOM 614 O O . VAL A 1 79 ? 8.530 2.819 -0.587 1.00 87.88 79 VAL A O 1
ATOM 617 N N . GLY A 1 80 ? 8.236 2.309 1.563 1.00 86.94 80 GLY A N 1
ATOM 618 C CA . GLY A 1 80 ? 9.477 1.541 1.661 1.00 86.94 80 GLY A CA 1
ATOM 619 C C . GLY A 1 80 ? 9.423 0.211 0.901 1.00 86.94 80 GLY A C 1
ATOM 620 O O . GLY A 1 80 ? 8.370 -0.420 0.799 1.00 86.94 80 GLY A O 1
ATOM 621 N N . THR A 1 81 ? 10.584 -0.273 0.449 1.00 88.56 81 THR A N 1
ATOM 622 C CA . THR A 1 81 ? 10.738 -1.564 -0.248 1.00 88.56 81 THR A CA 1
ATOM 623 C C . THR A 1 81 ? 10.109 -2.722 0.533 1.00 88.56 81 THR A C 1
ATOM 625 O O . THR A 1 81 ? 9.397 -3.545 -0.035 1.00 88.56 81 THR A O 1
ATOM 628 N N . SER A 1 82 ? 10.289 -2.755 1.856 1.00 87.94 82 SER A N 1
ATOM 629 C CA . SER A 1 82 ? 9.727 -3.799 2.721 1.00 87.94 82 SER A CA 1
ATOM 630 C C . SER A 1 82 ? 8.195 -3.819 2.736 1.00 87.94 82 SER A C 1
ATOM 632 O O . SER A 1 82 ? 7.605 -4.880 2.925 1.00 87.94 82 SER A O 1
ATOM 634 N N . ALA A 1 83 ? 7.536 -2.670 2.545 1.00 87.88 83 ALA A N 1
ATOM 635 C CA . ALA A 1 83 ? 6.079 -2.615 2.427 1.00 87.88 83 ALA A CA 1
ATOM 636 C C . ALA A 1 83 ? 5.624 -3.260 1.112 1.00 87.88 83 ALA A C 1
ATOM 638 O O . ALA A 1 83 ? 4.740 -4.112 1.131 1.00 87.88 83 ALA A O 1
ATOM 639 N N . VAL A 1 84 ? 6.305 -2.939 0.006 1.00 88.94 84 VAL A N 1
ATOM 640 C CA . VAL A 1 84 ? 6.030 -3.522 -1.316 1.00 88.94 84 VAL A CA 1
ATOM 641 C C . VAL A 1 84 ? 6.200 -5.042 -1.296 1.00 88.94 84 VAL A C 1
ATOM 643 O O . VAL A 1 84 ? 5.325 -5.760 -1.769 1.00 88.94 84 VAL A O 1
ATOM 646 N N . TRP A 1 85 ? 7.268 -5.557 -0.680 1.00 87.69 85 TRP A N 1
ATOM 647 C CA . TRP A 1 85 ? 7.472 -7.004 -0.531 1.00 87.69 85 TRP A CA 1
ATOM 648 C C . TRP A 1 85 ? 6.373 -7.684 0.290 1.00 87.69 85 TRP A C 1
ATOM 650 O O . TRP A 1 85 ? 5.911 -8.762 -0.077 1.00 87.69 85 TRP A O 1
ATOM 660 N N . LYS A 1 86 ? 5.917 -7.061 1.385 1.00 87.88 86 LYS A N 1
ATOM 661 C CA . LYS A 1 86 ? 4.794 -7.591 2.178 1.00 87.88 86 LYS A CA 1
ATOM 662 C C . LYS A 1 86 ? 3.506 -7.644 1.359 1.00 87.88 86 LYS A C 1
ATOM 664 O O . LYS A 1 86 ? 2.788 -8.633 1.444 1.00 87.88 86 LYS A O 1
ATOM 669 N N . TRP A 1 87 ? 3.232 -6.617 0.557 1.00 89.25 87 TRP A N 1
ATOM 670 C CA . TRP A 1 87 ? 2.069 -6.598 -0.333 1.00 89.25 87 TRP A CA 1
ATOM 671 C C . TRP A 1 87 ? 2.157 -7.666 -1.412 1.00 89.25 87 TRP A C 1
ATOM 673 O O . TRP A 1 87 ? 1.194 -8.390 -1.617 1.00 89.25 87 TRP A O 1
ATOM 683 N N . ARG A 1 88 ? 3.323 -7.826 -2.040 1.00 88.56 88 ARG A N 1
ATOM 684 C CA . ARG A 1 88 ? 3.566 -8.881 -3.028 1.00 88.56 88 ARG A CA 1
ATOM 685 C C . ARG A 1 88 ? 3.314 -10.272 -2.462 1.00 88.56 88 ARG A C 1
ATOM 687 O O . ARG A 1 88 ? 2.561 -11.033 -3.053 1.00 88.56 88 ARG A O 1
ATOM 694 N N . ARG A 1 89 ? 3.848 -10.565 -1.273 1.00 87.69 89 ARG A N 1
ATOM 695 C CA . ARG A 1 89 ? 3.588 -11.839 -0.584 1.00 87.69 89 ARG A CA 1
ATOM 696 C C . ARG A 1 89 ? 2.109 -12.038 -0.268 1.00 87.69 89 ARG A C 1
ATOM 698 O O . ARG A 1 89 ? 1.613 -13.141 -0.438 1.00 87.69 89 ARG A O 1
ATOM 705 N N . ALA A 1 90 ? 1.410 -10.988 0.163 1.00 86.88 90 ALA A N 1
ATOM 706 C CA . ALA A 1 90 ? -0.022 -11.071 0.438 1.00 86.88 90 ALA A CA 1
ATOM 707 C C . ALA A 1 90 ? -0.863 -11.292 -0.832 1.00 86.88 90 ALA A C 1
ATOM 709 O O . ALA A 1 90 ? -1.875 -11.977 -0.779 1.00 86.88 90 ALA A O 1
ATOM 710 N N . LEU A 1 91 ? -0.419 -10.756 -1.971 1.00 85.19 91 LEU A N 1
ATOM 711 C CA . LEU A 1 91 ? -1.047 -10.950 -3.279 1.00 85.19 91 LEU A CA 1
ATOM 712 C C . LEU A 1 91 ? -0.599 -12.238 -3.995 1.00 85.19 91 LEU A C 1
ATOM 714 O O . LEU A 1 91 ? -1.081 -12.503 -5.093 1.00 85.19 91 LEU A O 1
ATOM 718 N N . GLY A 1 92 ? 0.339 -13.006 -3.430 1.00 86.00 92 GLY A N 1
ATOM 719 C CA . GLY A 1 92 ? 0.912 -14.190 -4.084 1.00 86.00 92 GLY A CA 1
ATOM 720 C C . GLY A 1 92 ? 1.780 -13.876 -5.311 1.00 86.00 92 GLY A C 1
ATOM 721 O O . GLY A 1 92 ? 1.900 -14.703 -6.206 1.00 86.00 92 GLY A O 1
ATOM 722 N N . VAL A 1 93 ? 2.367 -12.678 -5.381 1.00 85.25 93 VAL A N 1
ATOM 723 C CA . VAL A 1 93 ? 3.201 -12.225 -6.505 1.00 85.25 93 VAL A CA 1
ATOM 724 C C . VAL A 1 93 ? 4.676 -12.384 -6.150 1.00 85.25 93 VAL A C 1
ATOM 726 O O . VAL A 1 93 ? 5.181 -11.678 -5.277 1.00 85.25 93 VAL A O 1
ATOM 729 N N . GLU A 1 94 ? 5.389 -13.270 -6.839 1.00 77.69 94 GLU A N 1
ATOM 730 C CA . GLU A 1 94 ? 6.824 -13.492 -6.598 1.00 77.69 94 GLU A CA 1
ATOM 731 C C . GLU A 1 94 ? 7.717 -12.612 -7.484 1.00 77.69 94 GLU A C 1
ATOM 733 O O . GLU A 1 94 ? 8.688 -12.023 -7.004 1.00 77.69 94 GLU A O 1
ATOM 738 N N . ASP A 1 95 ? 7.351 -12.443 -8.754 1.00 78.50 95 ASP A N 1
ATOM 739 C CA . ASP A 1 95 ? 8.072 -11.616 -9.722 1.00 78.50 95 ASP A CA 1
ATOM 740 C C . ASP A 1 95 ? 7.088 -10.799 -10.566 1.00 78.50 95 ASP A C 1
ATOM 742 O O . ASP A 1 95 ? 5.943 -11.204 -10.765 1.00 78.50 95 ASP A O 1
ATOM 746 N N . THR A 1 96 ? 7.519 -9.625 -11.029 1.00 81.44 96 THR A N 1
ATOM 747 C CA . THR A 1 96 ? 6.671 -8.725 -11.824 1.00 81.44 96 THR A CA 1
ATOM 748 C C . THR A 1 96 ? 7.324 -8.383 -13.144 1.00 81.44 96 THR A C 1
ATOM 750 O O . THR A 1 96 ? 8.547 -8.272 -13.236 1.00 81.44 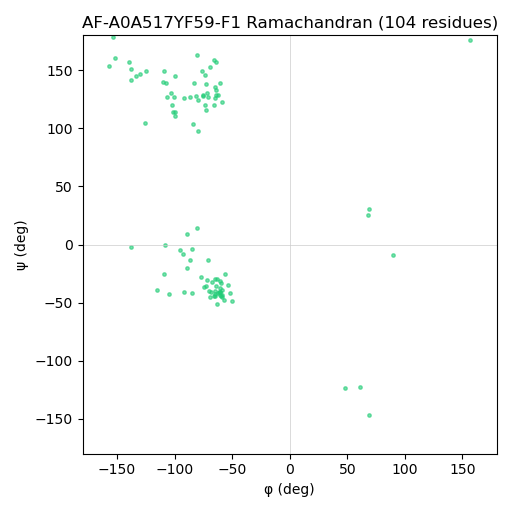96 THR A O 1
ATOM 753 N N . GLU A 1 97 ? 6.501 -8.143 -14.159 1.00 78.56 97 GLU A N 1
ATOM 754 C CA . GLU A 1 97 ? 6.978 -7.781 -15.491 1.00 78.56 97 GLU A CA 1
ATOM 755 C C . GLU A 1 97 ? 7.831 -6.503 -15.457 1.00 78.56 97 GLU A C 1
ATOM 757 O O . GLU A 1 97 ? 8.907 -6.455 -16.042 1.00 78.56 97 GLU A O 1
ATOM 762 N N . GLY A 1 98 ? 7.456 -5.504 -14.653 1.00 77.06 98 GLY A N 1
ATOM 763 C CA . GLY A 1 98 ? 8.276 -4.308 -14.450 1.00 77.06 98 GLY A CA 1
ATOM 764 C C . GLY A 1 98 ? 9.663 -4.602 -13.866 1.00 77.06 98 GLY A C 1
ATOM 765 O O . GLY A 1 98 ? 10.625 -3.918 -14.205 1.00 77.06 98 GLY A O 1
ATOM 766 N N . ASN A 1 99 ? 9.796 -5.625 -13.016 1.00 77.12 99 ASN A N 1
ATOM 767 C CA . ASN A 1 99 ? 11.092 -6.048 -12.482 1.00 77.12 99 ASN A CA 1
ATOM 768 C C . ASN A 1 99 ? 11.942 -6.769 -13.543 1.00 77.12 99 ASN A C 1
ATOM 770 O O . ASN A 1 99 ? 13.157 -6.582 -13.584 1.00 77.12 99 ASN A O 1
ATOM 774 N N . ARG A 1 100 ? 11.308 -7.554 -14.423 1.00 77.75 100 ARG A N 1
ATOM 775 C CA . ARG A 1 100 ? 11.971 -8.206 -15.564 1.00 77.75 100 ARG A CA 1
ATOM 776 C C . ARG A 1 100 ? 12.469 -7.193 -16.581 1.00 77.75 100 ARG A C 1
ATOM 778 O O . ARG A 1 100 ? 13.619 -7.277 -16.987 1.00 77.75 100 ARG A O 1
ATOM 785 N N . LEU A 1 101 ? 11.653 -6.197 -16.918 1.00 75.44 101 LEU A N 1
ATOM 786 C CA . LEU A 1 101 ? 12.024 -5.148 -17.869 1.00 75.44 101 LEU A CA 1
ATOM 787 C C . LEU A 1 101 ? 13.243 -4.350 -17.393 1.00 75.44 101 LEU A C 1
ATOM 789 O O . LEU A 1 101 ? 14.153 -4.108 -18.173 1.00 75.44 101 LEU A O 1
ATOM 793 N N . ILE A 1 102 ? 13.328 -4.024 -16.098 1.00 78.00 102 ILE A N 1
ATOM 794 C CA . ILE A 1 102 ? 14.525 -3.367 -15.541 1.00 78.00 102 ILE A CA 1
ATOM 795 C C . ILE A 1 102 ? 15.767 -4.266 -15.637 1.00 78.00 102 ILE A C 1
ATOM 797 O O . ILE A 1 102 ? 16.859 -3.753 -15.847 1.00 78.00 102 ILE A O 1
ATOM 801 N N . ARG A 1 103 ? 15.615 -5.587 -15.471 1.00 70.12 103 ARG A N 1
ATOM 802 C CA . ARG A 1 103 ? 16.724 -6.554 -15.551 1.00 70.12 103 ARG A CA 1
ATOM 803 C C . ARG A 1 103 ? 17.205 -6.814 -16.977 1.00 70.12 103 ARG A C 1
ATOM 805 O O . ARG A 1 103 ? 18.386 -7.047 -17.154 1.00 70.12 103 ARG A O 1
ATOM 812 N N . VAL A 1 104 ? 16.301 -6.834 -17.956 1.00 64.94 104 VAL A N 1
ATOM 813 C CA . VAL A 1 104 ? 16.630 -7.076 -19.374 1.00 64.94 104 VAL A CA 1
ATOM 814 C C . VAL A 1 104 ? 17.348 -5.878 -19.992 1.00 64.94 104 VAL A C 1
ATOM 816 O O . VAL A 1 104 ? 18.158 -6.043 -20.896 1.00 64.94 104 VAL A O 1
ATOM 819 N N . GLU A 1 105 ? 17.055 -4.671 -19.514 1.00 58.84 105 GLU A N 1
ATOM 820 C CA . GLU A 1 105 ? 17.664 -3.445 -20.025 1.00 58.84 105 GLU A CA 1
ATOM 821 C C . GLU A 1 105 ? 18.991 -3.052 -19.311 1.00 58.84 105 GLU A C 1
ATOM 823 O O . GLU A 1 105 ? 19.493 -1.950 -19.545 1.00 58.84 105 GLU A O 1
ATOM 828 N N . HIS A 1 106 ? 19.567 -3.918 -18.458 1.00 50.62 106 HIS A N 1
ATOM 829 C CA . HIS A 1 106 ? 20.831 -3.714 -17.719 1.00 50.62 106 HIS A CA 1
ATOM 830 C C . HIS A 1 106 ? 21.871 -4.788 -18.072 1.00 50.62 106 HIS A C 1
ATOM 832 O O . HIS A 1 106 ? 23.081 -4.465 -18.020 1.00 50.62 106 HIS A O 1
#